Protein AF-A0A554A2C5-F1 (afdb_monomer_lite)

Foldseek 3Di:
DDDDPPQDPVNVVVVVVVVVVVVLLVVLVVQLVVCVVVVHDNVVSCVVSVDDPVRSPPPPD

Structure (mmCIF, N/CA/C/O backbone):
data_AF-A0A554A2C5-F1
#
_entry.id   AF-A0A554A2C5-F1
#
loop_
_atom_site.group_PDB
_atom_site.id
_atom_site.type_symbol
_atom_site.label_atom_id
_atom_site.label_alt_id
_atom_site.label_comp_id
_atom_site.label_asym_id
_atom_site.label_entity_id
_atom_site.label_seq_id
_atom_site.pdbx_PDB_ins_code
_atom_site.Cartn_x
_atom_site.Cartn_y
_atom_site.Cartn_z
_atom_site.occupancy
_atom_site.B_iso_or_equiv
_atom_site.auth_seq_id
_atom_site.auth_comp_id
_atom_site.auth_asym_id
_atom_site.auth_atom_id
_atom_site.pdbx_PDB_model_num
ATOM 1 N N . MET A 1 1 ? 1.725 3.326 -27.688 1.00 47.75 1 MET A N 1
ATOM 2 C CA . MET A 1 1 ? 3.117 3.785 -27.488 1.00 47.75 1 MET A CA 1
ATOM 3 C C . MET A 1 1 ? 3.951 3.285 -28.656 1.00 47.75 1 MET A C 1
ATOM 5 O O . MET A 1 1 ? 3.899 2.095 -28.932 1.00 47.75 1 MET A O 1
ATOM 9 N N . LYS A 1 2 ? 4.626 4.168 -29.400 1.00 54.25 2 LYS A N 1
ATOM 10 C CA . LYS A 1 2 ? 5.583 3.746 -30.434 1.00 54.25 2 LYS A CA 1
ATOM 11 C C . LYS A 1 2 ? 6.931 3.520 -29.749 1.00 54.25 2 LYS A C 1
ATOM 13 O O . LYS A 1 2 ? 7.356 4.391 -29.001 1.00 54.25 2 LYS A O 1
ATOM 18 N N . ALA A 1 3 ? 7.541 2.354 -29.950 1.00 58.16 3 ALA A N 1
ATOM 19 C CA . ALA A 1 3 ? 8.877 2.074 -29.434 1.00 58.16 3 ALA A CA 1
ATOM 20 C C . ALA A 1 3 ? 9.875 3.021 -30.115 1.00 58.16 3 ALA A C 1
ATOM 22 O O . ALA A 1 3 ? 9.910 3.080 -31.346 1.00 58.16 3 ALA A O 1
ATOM 23 N N . ASP A 1 4 ? 10.620 3.793 -29.323 1.00 61.72 4 ASP A N 1
ATOM 24 C CA . ASP A 1 4 ? 11.679 4.662 -29.829 1.00 61.72 4 ASP A CA 1
ATOM 25 C C . ASP A 1 4 ? 12.849 3.779 -30.300 1.00 61.72 4 ASP A C 1
ATOM 27 O O . ASP A 1 4 ? 13.402 3.027 -29.492 1.00 61.72 4 ASP A O 1
ATOM 31 N N . PRO A 1 5 ? 13.215 3.809 -31.593 1.00 62.97 5 PRO A N 1
ATOM 32 C CA . PRO A 1 5 ? 14.244 2.935 -32.148 1.00 62.97 5 PRO A CA 1
ATOM 33 C C . PRO A 1 5 ? 15.666 3.223 -31.633 1.00 62.97 5 PRO A C 1
ATOM 35 O O . PRO A 1 5 ? 16.571 2.462 -31.964 1.00 62.97 5 PRO A O 1
ATOM 38 N N . ASN A 1 6 ? 15.879 4.277 -30.833 1.00 65.50 6 ASN A N 1
ATOM 39 C CA . ASN A 1 6 ? 17.187 4.621 -30.253 1.00 65.50 6 ASN A CA 1
ATOM 40 C C . ASN A 1 6 ? 17.324 4.294 -28.759 1.00 65.50 6 ASN A C 1
ATOM 42 O O . ASN A 1 6 ? 18.340 4.632 -28.151 1.00 65.50 6 ASN A O 1
ATOM 46 N N . LEU A 1 7 ? 16.320 3.663 -28.149 1.00 66.06 7 LEU A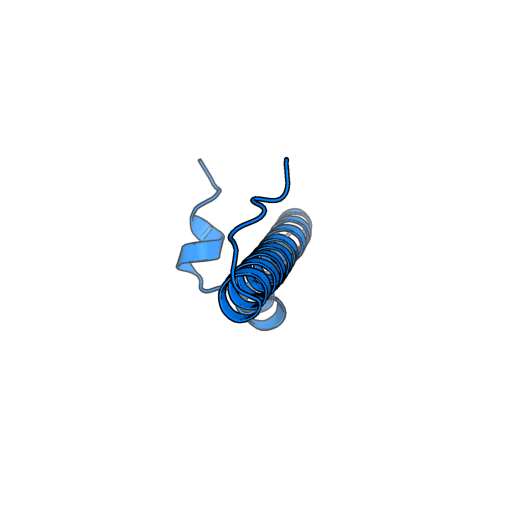 N 1
ATOM 47 C CA . LEU A 1 7 ? 16.363 3.335 -26.729 1.00 66.06 7 LEU A CA 1
ATOM 48 C C . LEU A 1 7 ? 17.384 2.211 -26.491 1.00 66.06 7 LEU A C 1
ATOM 50 O O . LEU A 1 7 ? 17.232 1.108 -27.027 1.00 66.06 7 LEU A O 1
ATOM 54 N N . SER A 1 8 ? 18.438 2.474 -25.712 1.00 81.38 8 SER A N 1
ATOM 55 C CA . SER A 1 8 ? 19.422 1.434 -25.414 1.00 81.38 8 SER A CA 1
ATOM 56 C C . SER A 1 8 ? 18.767 0.314 -24.601 1.00 81.38 8 SER A C 1
ATOM 58 O O . SER A 1 8 ? 17.762 0.516 -23.915 1.00 81.38 8 SER A O 1
ATOM 60 N N . HIS A 1 9 ? 19.338 -0.891 -24.649 1.00 79.44 9 HIS A N 1
ATOM 61 C CA . HIS A 1 9 ? 18.811 -2.024 -23.885 1.00 79.44 9 HIS A CA 1
ATOM 62 C C . HIS A 1 9 ? 18.690 -1.708 -22.381 1.00 79.44 9 HIS A C 1
ATOM 64 O O . HIS A 1 9 ? 17.731 -2.130 -21.739 1.00 79.44 9 HIS A O 1
ATOM 70 N N . ALA A 1 10 ? 19.621 -0.915 -21.839 1.00 79.44 10 ALA A N 1
ATOM 71 C CA . ALA A 1 10 ? 19.593 -0.473 -20.447 1.00 79.44 10 ALA A CA 1
ATOM 72 C C . ALA A 1 10 ? 18.410 0.465 -20.155 1.00 79.44 10 ALA A C 1
ATOM 74 O O . ALA A 1 10 ? 17.738 0.307 -19.137 1.00 79.44 10 ALA A O 1
ATOM 75 N N . ASP A 1 11 ? 18.111 1.387 -21.070 1.00 80.56 11 ASP A N 1
ATOM 76 C CA . ASP A 1 11 ? 16.998 2.327 -20.916 1.00 80.56 11 ASP A CA 1
ATOM 77 C C . ASP A 1 11 ? 15.647 1.602 -21.010 1.00 80.56 11 ASP A C 1
ATOM 79 O O . ASP A 1 11 ? 14.721 1.889 -20.252 1.00 80.56 11 ASP A O 1
ATOM 83 N N . PHE A 1 12 ? 15.540 0.595 -21.881 1.00 80.31 12 PHE A N 1
ATOM 84 C CA . PHE A 1 12 ? 14.345 -0.245 -21.968 1.00 80.31 12 PHE A CA 1
ATOM 85 C C . PHE A 1 12 ? 14.117 -1.063 -20.690 1.00 80.31 12 PHE A C 1
ATOM 87 O O . PHE A 1 12 ? 12.991 -1.134 -20.195 1.00 80.31 12 PHE A O 1
ATOM 94 N N . LEU A 1 13 ? 15.178 -1.645 -20.122 1.00 84.56 13 LEU A N 1
ATOM 95 C CA . LEU A 1 13 ? 15.095 -2.340 -18.837 1.00 84.56 13 LEU A CA 1
ATOM 96 C C . LEU A 1 13 ? 14.650 -1.391 -17.721 1.00 84.56 13 LEU A C 1
ATOM 98 O O . LEU A 1 13 ? 13.746 -1.744 -16.969 1.00 84.56 13 LEU A O 1
ATOM 102 N N . ALA A 1 14 ? 1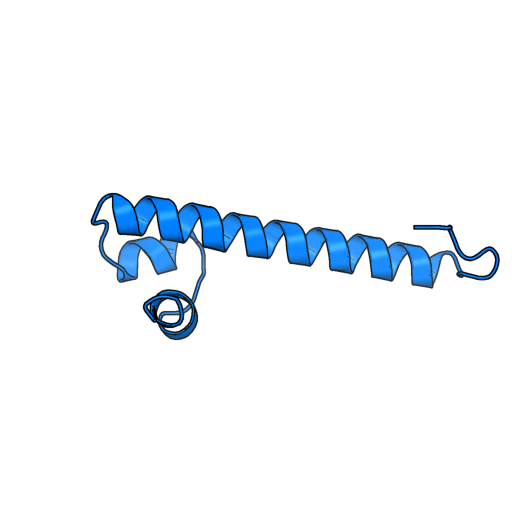5.198 -0.175 -17.657 1.00 83.38 14 ALA A N 1
ATOM 103 C CA . ALA A 1 14 ? 14.793 0.823 -16.668 1.00 83.38 14 ALA A CA 1
ATOM 104 C C . ALA A 1 14 ? 13.299 1.186 -16.773 1.00 83.38 14 ALA A C 1
ATOM 106 O O . ALA A 1 14 ? 12.617 1.312 -15.754 1.00 83.38 14 ALA A O 1
ATOM 107 N N . VAL A 1 15 ? 12.761 1.294 -17.994 1.00 85.06 15 VAL A N 1
ATOM 108 C CA . VAL A 1 15 ? 11.323 1.518 -18.225 1.00 85.06 15 VAL A CA 1
ATOM 109 C C . VAL A 1 15 ? 10.484 0.318 -17.779 1.00 85.06 15 VAL A C 1
ATOM 111 O O . VAL A 1 15 ? 9.448 0.489 -17.143 1.00 85.06 15 VAL A O 1
ATOM 114 N N . LEU A 1 16 ? 10.909 -0.911 -18.073 1.00 84.12 16 LEU A N 1
ATOM 115 C CA . LEU A 1 16 ? 10.185 -2.098 -17.608 1.00 84.12 16 LEU A CA 1
ATOM 116 C C . LEU A 1 16 ? 10.205 -2.223 -16.084 1.00 84.12 16 LEU A C 1
ATOM 118 O O . LEU A 1 16 ? 9.208 -2.622 -15.479 1.00 84.12 16 LEU A O 1
ATOM 122 N 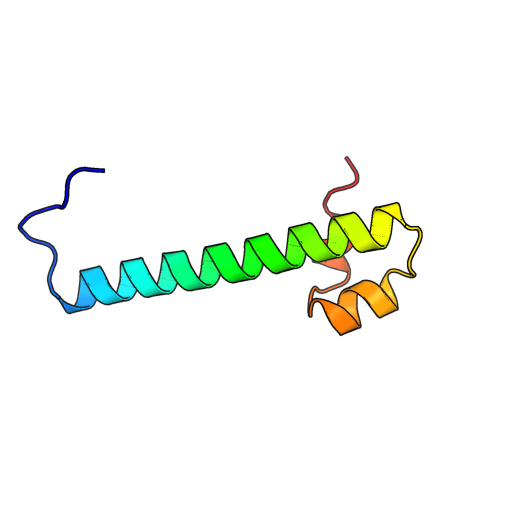N . GLU A 1 17 ? 11.322 -1.875 -15.450 1.00 84.38 17 GLU A N 1
ATOM 123 C CA . GLU A 1 17 ? 11.411 -1.852 -13.997 1.00 84.38 17 GLU A CA 1
ATOM 124 C C . GLU A 1 17 ? 10.488 -0.801 -13.394 1.00 84.38 17 GLU A C 1
ATOM 126 O O . GLU A 1 17 ? 9.778 -1.126 -12.442 1.00 84.38 17 GLU A O 1
ATOM 131 N N . SER A 1 18 ? 10.443 0.409 -13.957 1.00 83.31 18 SER A N 1
ATOM 132 C CA . SER A 1 18 ? 9.546 1.459 -13.470 1.00 83.31 18 SER A CA 1
ATOM 133 C C . SER A 1 18 ? 8.080 1.044 -13.595 1.00 83.31 18 SER A C 1
ATOM 135 O O . SER A 1 18 ? 7.358 1.112 -12.605 1.00 83.31 18 SER A O 1
ATOM 137 N N . VAL A 1 19 ? 7.669 0.486 -14.740 1.00 84.19 19 VAL A N 1
ATOM 138 C CA . VAL A 1 19 ? 6.313 -0.055 -14.943 1.00 84.19 19 VAL A CA 1
ATOM 139 C C . VAL A 1 19 ? 5.998 -1.154 -13.927 1.00 84.19 19 VAL A C 1
ATOM 141 O O . VAL A 1 19 ? 4.931 -1.149 -13.317 1.00 84.19 19 VAL A O 1
ATOM 144 N N . ARG A 1 20 ? 6.932 -2.081 -13.690 1.00 82.50 20 ARG A N 1
ATOM 145 C CA . ARG A 1 20 ? 6.765 -3.156 -12.700 1.00 82.50 20 ARG A CA 1
ATOM 146 C C . ARG A 1 20 ? 6.602 -2.608 -11.282 1.00 82.50 20 ARG A C 1
ATOM 148 O O . ARG A 1 20 ? 5.819 -3.162 -10.514 1.00 82.50 20 ARG A O 1
ATOM 155 N N . TYR A 1 21 ? 7.364 -1.581 -10.908 1.00 81.88 21 TYR A N 1
ATOM 156 C CA . TYR A 1 21 ? 7.233 -0.948 -9.596 1.00 81.88 21 TYR A CA 1
ATOM 157 C C . TYR A 1 21 ? 5.902 -0.208 -9.467 1.00 81.88 21 TYR A C 1
ATOM 159 O O . TYR A 1 21 ? 5.211 -0.421 -8.476 1.00 81.88 21 TYR A O 1
ATOM 167 N N . SER A 1 22 ? 5.502 0.567 -10.477 1.00 78.19 22 SER A N 1
ATOM 168 C CA . SER A 1 22 ? 4.208 1.256 -10.499 1.00 78.19 22 SER A CA 1
ATOM 169 C C . SER A 1 22 ? 3.037 0.284 -10.362 1.00 78.19 22 SER A C 1
ATOM 171 O O . SER A 1 22 ? 2.224 0.462 -9.465 1.00 78.19 22 SER A O 1
ATOM 173 N N . ALA A 1 23 ? 3.013 -0.804 -11.138 1.00 76.31 23 ALA A N 1
ATOM 174 C CA . ALA A 1 23 ? 1.946 -1.805 -11.058 1.00 76.31 23 ALA A CA 1
ATOM 175 C C . ALA A 1 23 ? 1.866 -2.480 -9.675 1.00 76.31 23 ALA A C 1
ATOM 177 O O . ALA A 1 23 ? 0.781 -2.753 -9.162 1.00 76.31 23 ALA A O 1
ATOM 178 N N . LYS A 1 24 ? 3.019 -2.741 -9.040 1.00 83.62 24 LYS A N 1
ATOM 179 C CA . LYS A 1 24 ? 3.060 -3.280 -7.671 1.00 83.62 24 LYS A CA 1
ATOM 180 C C . LYS A 1 24 ? 2.514 -2.295 -6.644 1.00 83.62 24 LYS A C 1
ATOM 182 O O . LYS A 1 24 ? 1.863 -2.732 -5.702 1.00 83.62 24 LYS A O 1
ATOM 187 N N . GLU A 1 25 ? 2.812 -1.008 -6.789 1.00 84.38 25 GLU A N 1
ATOM 188 C CA . GLU A 1 25 ? 2.281 0.015 -5.890 1.00 84.38 25 GLU A CA 1
ATOM 189 C C . GLU A 1 25 ? 0.774 0.200 -6.097 1.00 84.38 25 GLU A C 1
ATOM 191 O O . GLU A 1 25 ? 0.046 0.169 -5.112 1.00 84.38 25 GLU A O 1
ATOM 196 N N . GLU A 1 26 ? 0.290 0.266 -7.341 1.00 84.00 26 GLU A N 1
ATOM 197 C CA . GLU A 1 26 ? -1.148 0.306 -7.664 1.00 84.00 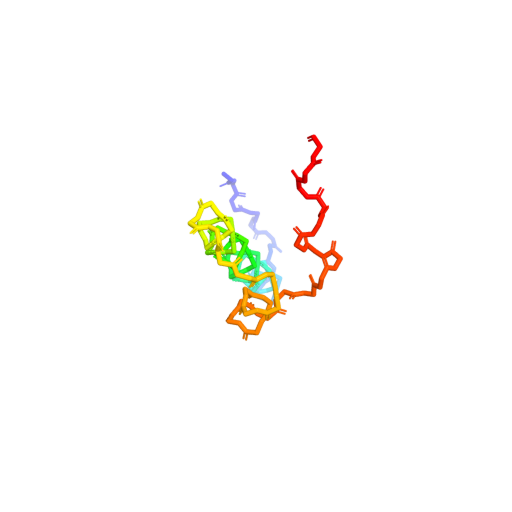26 GLU A CA 1
ATOM 198 C C . GLU A 1 26 ? -1.900 -0.867 -7.019 1.00 84.00 26 GLU A C 1
ATOM 200 O O . GLU A 1 26 ? -2.871 -0.658 -6.298 1.00 84.00 26 GLU A O 1
ATOM 205 N N . THR A 1 27 ? -1.364 -2.088 -7.134 1.00 88.81 27 THR A N 1
ATOM 206 C CA . THR A 1 27 ? -1.962 -3.278 -6.498 1.00 88.81 27 THR A CA 1
ATOM 207 C C . THR A 1 27 ? -2.058 -3.138 -4.970 1.00 88.81 27 THR A C 1
ATOM 209 O O . THR A 1 27 ? -3.017 -3.604 -4.357 1.00 88.81 27 THR A O 1
ATOM 212 N N . LYS A 1 28 ? -1.069 -2.514 -4.311 1.00 91.62 28 LYS A N 1
ATOM 213 C CA . LYS A 1 28 ? -1.111 -2.305 -2.852 1.00 91.62 28 LYS A CA 1
ATOM 214 C C . LYS A 1 28 ? -2.206 -1.325 -2.450 1.00 91.62 28 LYS A C 1
ATOM 216 O O . LYS A 1 28 ? -2.816 -1.532 -1.402 1.00 91.62 28 LYS A O 1
ATOM 221 N N . PHE A 1 29 ? -2.427 -0.280 -3.247 1.00 91.31 29 PHE A N 1
ATOM 222 C CA . PHE A 1 29 ? -3.498 0.686 -3.013 1.00 91.31 29 PHE A CA 1
ATOM 223 C C . PHE A 1 29 ? -4.872 0.047 -3.217 1.00 91.31 29 PHE A C 1
ATOM 225 O O . PHE A 1 29 ? -5.683 0.111 -2.302 1.00 91.31 29 PHE A O 1
ATOM 232 N N . GLU A 1 30 ? -5.087 -0.698 -4.304 1.00 90.88 30 GLU A N 1
ATOM 233 C CA . GLU A 1 30 ? -6.356 -1.407 -4.551 1.00 90.88 30 GLU A CA 1
ATOM 234 C C . GLU A 1 30 ? -6.714 -2.382 -3.415 1.00 90.88 30 GLU A C 1
ATOM 236 O O . GLU A 1 30 ? -7.852 -2.439 -2.942 1.00 90.88 30 GLU A O 1
ATOM 241 N N . VAL A 1 31 ? -5.726 -3.144 -2.926 1.00 91.69 31 VAL A N 1
ATOM 242 C CA . VAL A 1 31 ? -5.925 -4.039 -1.776 1.00 91.69 31 VAL A CA 1
ATOM 243 C C . VAL A 1 31 ? -6.255 -3.238 -0.515 1.00 91.69 31 VAL A C 1
ATOM 245 O O . VAL A 1 31 ? -7.131 -3.644 0.248 1.00 91.69 31 VAL A O 1
ATOM 248 N N . ALA A 1 32 ? -5.578 -2.111 -0.283 1.00 93.50 32 ALA A N 1
ATOM 249 C CA . ALA A 1 32 ? -5.843 -1.262 0.872 1.00 93.50 32 ALA A CA 1
ATOM 250 C C . ALA A 1 32 ? -7.251 -0.657 0.847 1.00 93.50 32 ALA A C 1
ATOM 252 O O . ALA A 1 32 ? -7.931 -0.722 1.871 1.00 93.50 32 ALA A O 1
ATOM 253 N N . GLU A 1 33 ? -7.693 -0.126 -0.294 1.00 91.12 33 GLU A N 1
ATOM 254 C CA . GLU A 1 33 ? -9.046 0.406 -0.495 1.00 91.12 33 GLU A CA 1
ATOM 255 C C . GLU A 1 33 ? -10.095 -0.662 -0.187 1.00 91.12 33 GLU A C 1
ATOM 257 O O . GLU A 1 33 ? -10.931 -0.470 0.694 1.00 91.12 33 GLU A O 1
ATOM 262 N N . CYS A 1 34 ? -9.970 -1.846 -0.798 1.00 92.50 34 CYS A N 1
ATOM 263 C CA . CYS A 1 34 ? -10.876 -2.964 -0.541 1.00 92.50 34 CYS A CA 1
ATOM 264 C C . CYS A 1 34 ? -10.935 -3.326 0.952 1.00 92.50 34 CYS A C 1
ATOM 266 O O . CYS A 1 34 ? -12.012 -3.538 1.504 1.00 92.50 34 CYS A O 1
ATOM 268 N N . MET A 1 35 ? -9.788 -3.404 1.634 1.00 93.44 35 MET A N 1
ATOM 269 C CA . MET A 1 35 ? -9.754 -3.708 3.068 1.00 93.44 35 MET A CA 1
ATOM 270 C C . MET A 1 35 ? -10.438 -2.620 3.910 1.00 93.44 35 MET A C 1
ATOM 272 O O . MET A 1 35 ? -11.151 -2.945 4.863 1.00 93.44 35 MET A O 1
ATOM 276 N N . LEU A 1 36 ? -10.233 -1.345 3.573 1.00 92.19 36 LEU A N 1
ATOM 277 C CA . LEU A 1 36 ? -10.862 -0.215 4.259 1.00 92.19 36 LEU A CA 1
ATOM 278 C C . LEU A 1 36 ? -12.380 -0.184 4.036 1.00 92.19 36 LEU A C 1
ATOM 280 O O . LEU A 1 36 ? -13.111 0.051 4.997 1.00 92.19 36 LEU A O 1
ATOM 284 N N . ASP A 1 37 ? -12.856 -0.504 2.832 1.00 92.50 37 ASP A N 1
ATOM 285 C CA . ASP A 1 37 ? -14.287 -0.601 2.508 1.00 92.50 37 ASP A CA 1
ATOM 286 C C . ASP A 1 37 ? -14.997 -1.693 3.318 1.00 92.50 37 ASP A C 1
ATOM 288 O O . ASP A 1 37 ? -16.152 -1.539 3.722 1.00 92.50 37 ASP A O 1
ATOM 292 N N . TYR A 1 38 ? -14.288 -2.777 3.645 1.00 93.25 38 TYR A N 1
ATOM 293 C CA . TYR A 1 38 ? -14.774 -3.804 4.572 1.00 93.25 38 TYR A CA 1
ATOM 294 C C . TYR A 1 38 ? -14.691 -3.398 6.054 1.00 93.25 38 TYR A C 1
ATOM 296 O O . TYR A 1 38 ? -15.061 -4.186 6.928 1.00 93.25 38 TYR A O 1
ATOM 304 N N . GLY A 1 39 ? -14.217 -2.190 6.365 1.00 91.69 39 GLY A N 1
ATOM 305 C CA . GLY A 1 39 ? -14.089 -1.677 7.729 1.00 91.69 39 GLY A CA 1
ATOM 306 C C . GLY A 1 39 ? -12.903 -2.256 8.503 1.00 91.69 39 GLY A C 1
ATOM 307 O O . GLY A 1 39 ? -12.916 -2.253 9.736 1.00 91.69 39 GLY A O 1
ATOM 308 N N . ILE A 1 40 ? -11.885 -2.780 7.811 1.00 93.62 40 ILE A N 1
ATO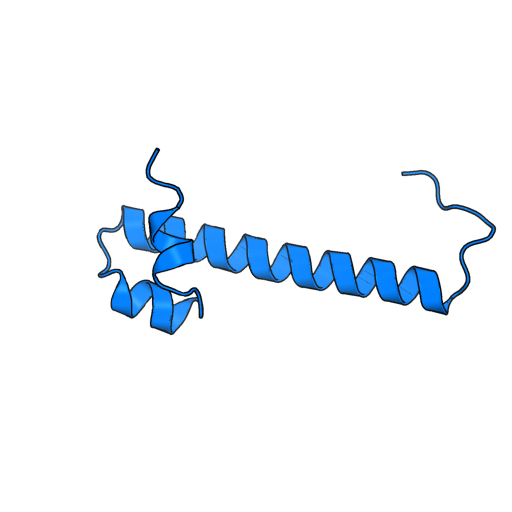M 309 C CA . ILE A 1 40 ? -10.683 -3.315 8.458 1.00 93.62 40 ILE A CA 1
ATOM 310 C C . ILE A 1 40 ? -9.866 -2.170 9.077 1.00 93.62 40 ILE A C 1
ATOM 312 O O . ILE A 1 40 ? -9.699 -1.104 8.488 1.00 93.62 40 ILE A O 1
ATOM 316 N N . ASP A 1 41 ? -9.323 -2.403 10.277 1.00 94.06 41 ASP A N 1
ATOM 317 C CA . ASP A 1 41 ? -8.504 -1.421 10.994 1.00 94.06 41 ASP A CA 1
ATOM 318 C C . ASP A 1 41 ? -7.287 -0.965 10.171 1.00 94.06 41 ASP A C 1
ATOM 320 O O . ASP A 1 41 ? -6.497 -1.773 9.677 1.00 94.06 41 ASP A O 1
ATOM 324 N N . ILE A 1 42 ? -7.090 0.354 10.097 1.00 91.31 42 ILE A N 1
ATOM 325 C CA . ILE A 1 42 ? -6.049 0.994 9.283 1.00 91.31 42 ILE A CA 1
ATOM 326 C C . ILE A 1 42 ? -4.620 0.535 9.628 1.00 91.31 42 ILE A C 1
ATOM 328 O O . ILE A 1 42 ? -3.742 0.564 8.764 1.00 91.31 42 ILE A O 1
ATOM 332 N N . LYS A 1 43 ? -4.349 0.093 10.866 1.00 93.31 43 LYS A N 1
ATOM 333 C CA . LYS A 1 43 ? -3.028 -0.445 11.235 1.00 93.31 43 LYS A CA 1
ATOM 334 C C . LYS A 1 43 ? -2.813 -1.821 10.619 1.00 93.31 43 LYS A C 1
ATOM 336 O O . LYS A 1 43 ? -1.702 -2.107 10.179 1.00 93.31 43 LYS A O 1
ATOM 341 N N . LEU A 1 44 ? -3.856 -2.654 10.577 1.00 92.25 44 LEU A N 1
ATOM 342 C CA . LEU A 1 44 ? -3.797 -3.964 9.929 1.00 92.25 44 LEU A CA 1
ATOM 343 C C . LEU A 1 44 ? -3.664 -3.813 8.412 1.00 92.25 44 LEU A C 1
ATOM 345 O O . LEU A 1 44 ? -2.839 -4.497 7.814 1.00 92.25 44 LEU A O 1
ATOM 349 N N . VAL A 1 45 ? -4.392 -2.867 7.811 1.00 93.56 45 VAL A N 1
ATOM 350 C CA . VAL A 1 45 ? -4.242 -2.533 6.386 1.00 93.56 45 VAL A CA 1
ATOM 351 C C . VAL A 1 45 ? -2.793 -2.163 6.065 1.00 93.56 45 VAL A C 1
ATOM 353 O O . VAL A 1 45 ? -2.198 -2.766 5.177 1.00 93.56 45 VAL A O 1
ATOM 356 N N . GLY A 1 46 ? -2.185 -1.249 6.829 1.00 92.69 46 GLY A N 1
ATOM 357 C CA . GLY A 1 46 ? -0.784 -0.864 6.626 1.00 92.69 46 GLY A CA 1
ATOM 358 C C . GLY A 1 46 ? 0.213 -2.006 6.847 1.00 92.69 46 GLY A C 1
ATOM 359 O O . GLY A 1 46 ? 1.205 -2.101 6.128 1.00 92.69 46 GLY A O 1
ATOM 360 N N . ALA A 1 47 ? -0.055 -2.913 7.792 1.00 92.19 47 ALA A N 1
ATOM 361 C CA . ALA A 1 47 ? 0.789 -4.086 8.020 1.00 92.19 47 ALA A CA 1
ATOM 362 C C . ALA A 1 47 ? 0.741 -5.090 6.853 1.00 92.19 47 ALA A C 1
ATOM 364 O O . ALA A 1 47 ? 1.760 -5.702 6.538 1.00 92.19 47 ALA A O 1
ATOM 365 N N . VAL A 1 48 ? -0.421 -5.249 6.211 1.00 90.50 48 VAL A N 1
ATOM 366 C CA . VAL A 1 48 ? -0.620 -6.182 5.089 1.00 90.50 48 VAL A CA 1
ATOM 367 C C . VAL A 1 48 ? -0.100 -5.606 3.772 1.00 90.50 48 VAL A C 1
ATOM 369 O O . VAL A 1 48 ? 0.580 -6.304 3.024 1.00 90.50 48 VAL A O 1
ATOM 372 N N . THR A 1 49 ? -0.385 -4.336 3.482 1.00 90.25 49 THR A N 1
ATOM 373 C CA . THR A 1 49 ? -0.019 -3.705 2.200 1.00 90.25 49 THR A CA 1
ATOM 374 C C . THR A 1 49 ? 1.373 -3.075 2.217 1.00 90.25 49 THR A C 1
ATOM 376 O O . THR A 1 49 ? 1.949 -2.792 1.165 1.00 90.25 49 THR A O 1
ATOM 379 N N . GLY A 1 50 ? 1.943 -2.863 3.407 1.00 91.75 50 GLY A N 1
ATOM 380 C CA . GLY A 1 50 ? 3.195 -2.132 3.595 1.00 91.75 50 GLY A CA 1
ATOM 381 C C . GLY A 1 50 ? 3.055 -0.622 3.383 1.00 91.75 50 GLY A C 1
ATOM 382 O O . GLY A 1 50 ? 4.067 0.079 3.349 1.00 91.75 50 GLY A O 1
ATOM 383 N N . LEU A 1 51 ? 1.829 -0.113 3.228 1.00 91.81 51 LEU A N 1
ATOM 384 C CA . LEU A 1 51 ? 1.562 1.313 3.085 1.00 91.81 51 LEU A CA 1
ATOM 385 C C . LEU A 1 51 ? 1.653 2.018 4.438 1.00 91.81 51 LEU A C 1
ATOM 387 O O . LEU A 1 51 ? 1.161 1.549 5.468 1.00 91.81 51 LEU A O 1
ATOM 391 N N . SER A 1 52 ? 2.271 3.193 4.433 1.00 92.31 52 SER A N 1
ATOM 392 C CA . SER A 1 52 ? 2.314 4.049 5.613 1.00 92.31 52 SER A CA 1
ATOM 393 C C . SER A 1 52 ? 0.947 4.673 5.893 1.00 92.31 52 SER A C 1
ATOM 395 O O . SER A 1 52 ? 0.121 4.875 5.002 1.00 92.31 52 SER A O 1
ATOM 397 N N . LYS A 1 53 ? 0.723 5.071 7.149 1.00 87.06 53 LYS A N 1
ATOM 398 C CA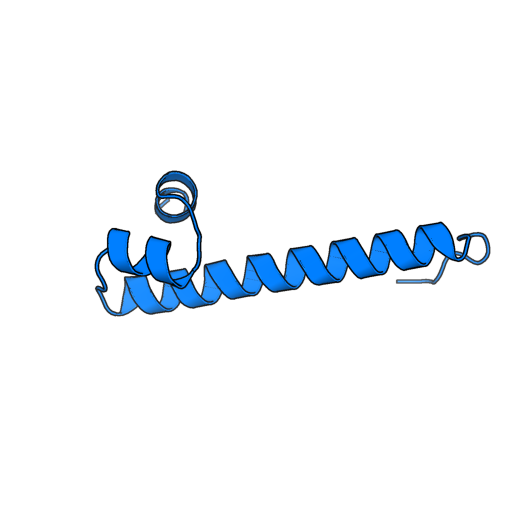 . LYS A 1 53 ? -0.527 5.726 7.552 1.00 87.06 53 LYS A CA 1
ATOM 399 C C . LYS A 1 53 ? -0.837 6.974 6.714 1.00 87.06 53 LYS A C 1
ATOM 401 O O . LYS A 1 53 ? -1.996 7.219 6.419 1.00 87.06 53 LYS A O 1
ATOM 406 N N . SER A 1 54 ? 0.181 7.740 6.316 1.00 89.25 54 SER A N 1
ATOM 407 C CA . SER A 1 54 ? 0.001 8.943 5.494 1.00 89.25 54 SER A CA 1
ATOM 408 C C . SER A 1 54 ? -0.430 8.637 4.058 1.00 89.25 54 SER A C 1
ATOM 410 O O . SER A 1 54 ? -1.107 9.466 3.454 1.00 89.25 54 SER A O 1
ATOM 412 N N . GLN A 1 55 ? -0.057 7.471 3.519 1.00 89.50 55 GLN A N 1
ATOM 413 C CA . GLN A 1 55 ? -0.533 6.992 2.219 1.00 89.50 55 GLN A CA 1
ATOM 414 C C . GLN A 1 55 ? -2.002 6.562 2.310 1.00 89.50 55 GLN A C 1
ATOM 416 O O . GLN A 1 55 ? -2.791 6.951 1.463 1.00 89.50 55 GLN A O 1
ATOM 421 N N . LEU A 1 56 ? -2.385 5.870 3.388 1.00 87.31 56 LEU A N 1
ATOM 422 C CA . LEU A 1 56 ? -3.751 5.372 3.602 1.00 87.31 56 LEU A CA 1
ATOM 423 C C . LEU A 1 56 ? -4.788 6.466 3.922 1.00 87.31 56 LEU A C 1
ATOM 425 O O . LEU A 1 56 ? -5.978 6.259 3.740 1.00 87.31 56 LEU A O 1
ATOM 429 N N . THR A 1 57 ? -4.368 7.633 4.421 1.00 82.94 57 THR A N 1
ATOM 430 C CA . THR A 1 57 ? -5.278 8.750 4.751 1.00 82.94 57 THR A CA 1
ATOM 431 C C . THR A 1 57 ? -5.404 9.797 3.643 1.00 82.94 57 THR A C 1
ATOM 433 O O . THR A 1 57 ? -6.084 10.803 3.834 1.00 82.94 57 THR A O 1
ATOM 436 N N . LYS A 1 58 ? -4.690 9.639 2.521 1.00 66.44 58 LYS A N 1
ATOM 437 C CA . LYS A 1 58 ? -4.629 10.659 1.462 1.00 66.44 58 LYS A CA 1
ATOM 438 C C . LYS A 1 58 ? -5.812 10.622 0.488 1.00 66.44 58 LYS A C 1
ATOM 440 O O . LYS A 1 58 ? -6.018 11.617 -0.197 1.00 66.44 58 LYS A O 1
ATOM 445 N N . GLU A 1 59 ? -6.589 9.541 0.469 1.00 54.00 59 GLU A N 1
ATOM 446 C CA . GLU A 1 59 ? -7.676 9.327 -0.504 1.00 54.00 59 GLU A CA 1
ATOM 447 C C . GLU A 1 59 ? -9.075 9.688 0.017 1.00 54.00 59 GLU A C 1
ATOM 449 O O . GLU A 1 59 ? -10.051 9.622 -0.717 1.00 54.00 59 GLU A O 1
ATOM 454 N N . THR A 1 60 ? -9.201 10.158 1.261 1.00 43.62 60 THR A N 1
ATOM 455 C CA . THR A 1 60 ? -10.496 10.570 1.836 1.00 43.62 60 THR A CA 1
ATOM 456 C C . THR A 1 60 ? -10.840 12.039 1.534 1.00 43.62 60 THR A C 1
ATOM 458 O O . THR A 1 60 ? -11.137 12.810 2.453 1.00 43.62 60 THR A O 1
ATOM 461 N N . LYS A 1 61 ? -10.772 12.471 0.266 1.00 37.44 61 LYS A N 1
ATOM 462 C CA . LYS A 1 61 ? -11.229 13.815 -0.131 1.00 37.44 61 LYS A CA 1
ATOM 463 C C . LYS A 1 61 ? -12.010 13.845 -1.435 1.00 37.44 61 LYS A C 1
ATOM 465 O O . LYS A 1 61 ? -11.513 13.273 -2.423 1.00 37.44 61 LYS A O 1
#

Radius of gyration: 16.38 Å; chains: 1; bounding box: 34×20×43 Å

Sequence (61 aa):
MKADPNLSHADFLAVLESVRYSAKEETKFEVAECMLDYGIDIKLVGAVTGLSKSQLTKETK

pLDDT: mean 82.12, std 13.58, range [37.44, 94.06]

Secondary structure (DSSP, 8-state):
-PPPTT--HHHHHHHHHHHHHHHHHHHHHHHHHHHHHTT--HHHHHHHH---HHHHTSS--

Organism: NCBI:txid2597270